Protein AF-A0A7S2DI97-F1 (afdb_monomer_lite)

Structure (mmCIF, N/CA/C/O backbone):
data_AF-A0A7S2DI97-F1
#
_entry.id   AF-A0A7S2DI97-F1
#
loop_
_atom_site.group_PDB
_atom_site.id
_atom_site.type_symbol
_atom_site.label_atom_id
_atom_site.label_alt_id
_atom_site.label_comp_id
_atom_site.label_asym_id
_atom_site.label_entity_id
_atom_site.label_seq_id
_atom_site.pdbx_PDB_ins_code
_atom_site.Cartn_x
_atom_site.Cartn_y
_atom_site.Cartn_z
_atom_site.occupancy
_atom_site.B_iso_or_equiv
_atom_site.auth_seq_id
_atom_site.auth_comp_id
_atom_site.auth_asym_id
_atom_site.auth_atom_id
_atom_site.pdbx_PDB_model_num
ATOM 1 N N . GLN A 1 1 ? -3.220 -2.835 9.620 1.00 95.38 1 GLN A N 1
ATOM 2 C CA . GLN A 1 1 ? -2.593 -3.842 8.731 1.00 95.38 1 GLN A CA 1
ATOM 3 C C . GLN A 1 1 ? -2.349 -3.260 7.338 1.00 95.38 1 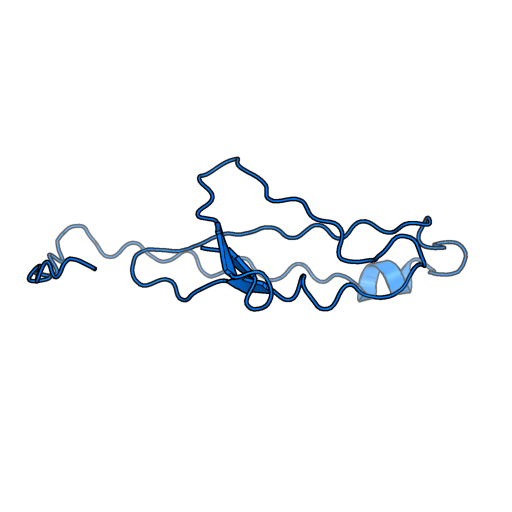GLN A C 1
ATOM 5 O O . GLN A 1 1 ? -2.937 -2.224 7.019 1.00 95.38 1 GLN A O 1
ATOM 10 N N . THR A 1 2 ? -1.495 -3.903 6.545 1.00 97.62 2 THR A N 1
ATOM 11 C CA . TH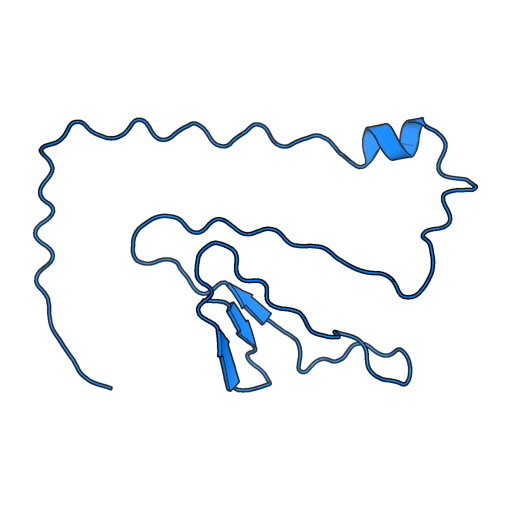R A 1 2 ? -1.309 -3.697 5.099 1.00 97.62 2 THR A CA 1
ATOM 12 C C . THR A 1 2 ? -1.599 -5.031 4.413 1.00 97.62 2 THR A C 1
ATOM 14 O O . THR A 1 2 ? -0.975 -6.030 4.761 1.00 97.62 2 THR A O 1
ATOM 17 N N . ALA A 1 3 ? -2.579 -5.064 3.512 1.00 98.19 3 ALA A N 1
ATOM 18 C CA . ALA A 1 3 ? -3.067 -6.285 2.873 1.00 98.19 3 ALA A CA 1
ATOM 19 C C . ALA A 1 3 ? -2.760 -6.279 1.375 1.00 98.19 3 ALA A C 1
ATOM 21 O O . ALA A 1 3 ? -2.979 -5.255 0.732 1.00 98.19 3 ALA A O 1
ATOM 22 N N . PHE A 1 4 ? -2.298 -7.413 0.848 1.00 98.31 4 PHE A N 1
ATOM 23 C CA . PHE A 1 4 ? -2.050 -7.675 -0.568 1.00 98.31 4 PHE A CA 1
ATOM 24 C C . PHE A 1 4 ? -3.158 -8.583 -1.096 1.00 98.31 4 PHE A C 1
ATOM 26 O O . PHE A 1 4 ? -3.150 -9.790 -0.853 1.00 98.31 4 PHE A O 1
ATOM 33 N N . THR A 1 5 ? -4.135 -8.004 -1.791 1.00 94.44 5 THR A N 1
ATOM 34 C CA . THR A 1 5 ? -5.403 -8.683 -2.114 1.00 94.44 5 THR A CA 1
ATOM 35 C C . THR A 1 5 ? -5.233 -9.854 -3.073 1.00 94.44 5 THR A C 1
ATOM 37 O O . THR A 1 5 ? -5.969 -10.827 -2.979 1.00 94.44 5 THR A O 1
ATOM 40 N N . HIS A 1 6 ? -4.261 -9.783 -3.982 1.00 97.00 6 HIS A N 1
ATOM 41 C CA . HIS A 1 6 ? -4.007 -10.834 -4.973 1.00 97.00 6 HIS A CA 1
ATOM 42 C C . HIS A 1 6 ? -3.058 -11.932 -4.474 1.00 97.00 6 HIS A C 1
ATOM 44 O O . HIS A 1 6 ? -2.883 -12.936 -5.158 1.00 97.00 6 HIS A O 1
ATOM 50 N N . LEU A 1 7 ? -2.422 -11.734 -3.316 1.00 96.94 7 LEU A N 1
ATOM 51 C CA . LEU A 1 7 ? -1.490 -12.694 -2.716 1.00 96.94 7 LEU A CA 1
ATOM 52 C C . LEU A 1 7 ? -2.058 -13.370 -1.468 1.00 96.94 7 LEU A C 1
ATOM 54 O O . LEU A 1 7 ? -1.405 -14.253 -0.928 1.00 96.94 7 LEU A O 1
ATOM 58 N N . ASP A 1 8 ? -3.231 -12.935 -1.003 1.00 95.88 8 ASP A N 1
ATOM 59 C CA . ASP A 1 8 ? -3.812 -13.349 0.278 1.00 95.88 8 ASP A CA 1
ATOM 60 C C . ASP A 1 8 ? -2.829 -13.182 1.458 1.00 95.88 8 ASP A C 1
ATOM 62 O O . ASP A 1 8 ? -2.732 -13.998 2.370 1.00 95.88 8 ASP A O 1
ATOM 66 N N . LEU A 1 9 ? -2.049 -12.093 1.426 1.00 97.69 9 LEU A N 1
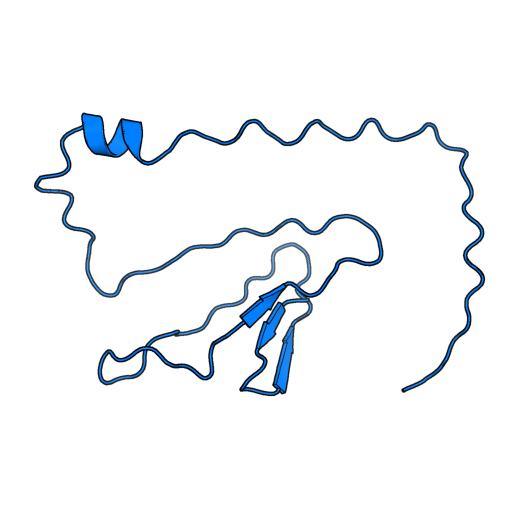ATOM 67 C CA . LEU A 1 9 ? -1.089 -11.749 2.477 1.00 97.69 9 LEU A CA 1
ATOM 68 C C . LEU A 1 9 ? -1.553 -10.517 3.247 1.00 97.69 9 LEU A C 1
ATOM 70 O O . LEU A 1 9 ? -1.999 -9.524 2.668 1.00 97.69 9 LEU A O 1
ATOM 74 N N . CYS A 1 10 ? -1.390 -10.540 4.569 1.00 97.81 10 CYS A N 1
ATOM 75 C CA . CYS A 1 10 ? -1.760 -9.432 5.440 1.00 97.81 10 CYS A CA 1
ATOM 76 C C . CYS A 1 10 ? -0.726 -9.244 6.550 1.00 97.81 10 CYS A C 1
ATOM 78 O O . CYS A 1 10 ? -0.482 -10.145 7.347 1.00 97.81 10 CYS A O 1
ATOM 80 N N . PHE A 1 11 ? -0.157 -8.044 6.633 1.00 97.81 11 PHE A N 1
ATOM 81 C CA . PHE A 1 11 ? 0.904 -7.720 7.579 1.00 97.81 11 PHE A CA 1
ATOM 82 C C . PHE A 1 11 ? 0.414 -6.716 8.623 1.00 97.81 11 PHE A C 1
ATOM 84 O O . PHE A 1 11 ? -0.154 -5.662 8.300 1.00 97.81 11 PHE A O 1
ATOM 91 N N . ARG A 1 12 ? 0.640 -7.028 9.899 1.00 96.38 12 ARG A N 1
ATOM 92 C CA . ARG A 1 12 ? 0.524 -6.081 11.010 1.00 96.38 12 ARG A CA 1
ATOM 93 C C . ARG A 1 12 ? 1.941 -5.698 11.418 1.00 96.38 12 ARG A C 1
ATOM 95 O O . ARG A 1 12 ? 2.648 -6.538 11.943 1.00 96.38 12 ARG A O 1
ATOM 102 N N . LEU A 1 13 ? 2.319 -4.459 11.124 1.00 95.75 13 LEU A N 1
ATOM 103 C CA . LEU A 1 13 ? 3.616 -3.914 11.508 1.00 95.75 13 LEU A CA 1
ATOM 104 C C . LEU A 1 13 ? 3.500 -3.227 12.864 1.00 95.75 13 LEU A C 1
ATOM 106 O O . LEU A 1 13 ? 2.527 -2.499 13.100 1.00 95.75 13 LEU A O 1
ATOM 110 N N . GLU A 1 14 ? 4.510 -3.425 13.694 1.00 95.44 14 GLU A N 1
ATOM 111 C CA . GLU A 1 14 ? 4.732 -2.707 14.939 1.00 95.44 14 GLU A CA 1
ATOM 112 C C . GLU A 1 14 ? 5.626 -1.473 14.713 1.00 95.44 14 GLU A C 1
ATOM 114 O O . GLU A 1 14 ? 6.197 -1.245 13.640 1.00 95.44 14 GLU A O 1
ATOM 119 N N . ARG A 1 15 ? 5.722 -0.602 15.724 1.00 95.81 15 ARG A N 1
ATOM 120 C CA . ARG A 1 15 ? 6.527 0.624 15.627 1.00 95.81 15 ARG A CA 1
ATOM 121 C C . ARG A 1 15 ? 7.997 0.281 15.364 1.00 95.81 15 ARG A C 1
ATOM 123 O O . ARG A 1 15 ? 8.632 -0.379 16.176 1.00 95.81 15 ARG A O 1
ATOM 130 N N . GLY A 1 16 ? 8.551 0.848 14.294 1.00 96.06 16 GLY A N 1
ATOM 131 C CA . GLY A 1 16 ? 9.950 0.652 13.899 1.00 96.06 16 GLY A CA 1
ATOM 132 C C . GLY A 1 16 ? 10.148 -0.456 12.866 1.00 96.06 16 GLY A C 1
ATOM 133 O O . GLY A 1 16 ? 11.231 -0.549 12.297 1.00 96.06 16 GLY A O 1
ATOM 134 N N . GLU A 1 17 ? 9.112 -1.241 12.569 1.00 97.69 17 GLU A N 1
ATOM 135 C CA . GLU A 1 17 ? 9.159 -2.229 11.498 1.00 97.69 17 GLU A CA 1
ATOM 136 C C . GLU A 1 17 ? 8.896 -1.597 10.128 1.00 97.69 17 GLU A C 1
ATOM 138 O O . GLU A 1 17 ? 8.203 -0.584 9.992 1.00 97.69 17 GLU A O 1
ATOM 143 N N . ALA A 1 18 ? 9.435 -2.237 9.093 1.00 97.25 18 ALA A N 1
ATOM 144 C CA . ALA A 1 18 ? 9.243 -1.852 7.706 1.00 97.25 18 ALA A CA 1
ATOM 145 C C . ALA A 1 18 ? 8.822 -3.065 6.875 1.00 97.25 18 ALA A C 1
ATOM 147 O O . ALA A 1 18 ? 9.271 -4.186 7.108 1.00 97.25 18 ALA A O 1
ATOM 148 N N . LEU A 1 19 ? 7.979 -2.817 5.875 1.00 97.50 19 LEU A N 1
ATOM 149 C CA . LEU A 1 19 ? 7.605 -3.804 4.872 1.00 97.50 19 LEU A CA 1
ATOM 150 C C . LEU A 1 19 ? 8.201 -3.378 3.536 1.00 97.50 19 LEU A C 1
ATOM 152 O O . LEU A 1 19 ? 7.954 -2.263 3.079 1.00 97.50 19 LEU A O 1
ATOM 156 N N . LEU A 1 20 ? 8.986 -4.264 2.929 1.00 97.25 20 LEU A N 1
ATOM 157 C CA . LEU A 1 20 ? 9.653 -4.041 1.651 1.00 97.25 20 LEU A CA 1
ATOM 158 C C . LEU A 1 20 ? 9.205 -5.106 0.652 1.00 97.25 20 LEU A C 1
ATOM 160 O O . LEU A 1 20 ? 9.174 -6.291 0.975 1.00 97.25 20 LEU A O 1
ATOM 164 N N . TRP A 1 21 ? 8.884 -4.686 -0.569 1.00 96.81 21 TRP A N 1
ATOM 165 C CA . TRP A 1 21 ? 8.562 -5.583 -1.676 1.00 96.81 21 TRP A CA 1
ATOM 166 C C . TRP A 1 21 ? 8.975 -4.958 -3.012 1.00 96.81 21 TRP A C 1
ATOM 168 O O . TRP A 1 21 ? 9.095 -3.738 -3.136 1.00 96.81 21 TRP A O 1
ATOM 178 N N . HIS A 1 22 ? 9.171 -5.801 -4.025 1.00 96.12 22 HIS A N 1
ATOM 179 C CA . HIS A 1 22 ? 9.332 -5.366 -5.411 1.00 96.12 22 HIS A CA 1
ATOM 180 C C . HIS A 1 22 ? 7.962 -5.314 -6.078 1.00 96.12 22 HIS A C 1
ATOM 182 O O . HIS A 1 22 ? 7.273 -6.323 -6.108 1.00 96.12 22 HIS A O 1
ATOM 188 N N . ASN A 1 23 ? 7.578 -4.169 -6.637 1.00 95.81 23 ASN A N 1
ATOM 189 C CA . ASN A 1 23 ? 6.335 -4.011 -7.401 1.00 95.81 23 ASN A CA 1
ATOM 190 C C . ASN A 1 23 ? 6.535 -4.156 -8.923 1.00 95.81 23 ASN A C 1
ATOM 192 O O . ASN A 1 23 ? 5.643 -3.826 -9.704 1.00 95.81 23 ASN A O 1
ATOM 196 N N . VAL A 1 24 ? 7.719 -4.607 -9.343 1.00 95.62 24 VAL A N 1
ATOM 197 C CA . VAL A 1 24 ? 8.124 -4.776 -10.739 1.00 95.62 24 VAL A CA 1
ATOM 198 C C . VAL A 1 24 ? 8.803 -6.135 -10.884 1.00 95.62 24 VAL A C 1
ATOM 200 O O . VAL A 1 24 ? 9.646 -6.511 -10.068 1.00 95.62 24 VAL A O 1
ATOM 203 N N . GLU A 1 25 ? 8.438 -6.874 -11.924 1.00 92.56 25 GLU A N 1
ATOM 204 C CA . GLU A 1 25 ? 9.016 -8.175 -12.242 1.00 92.56 25 GLU A CA 1
ATOM 205 C C . GLU A 1 25 ? 10.403 -8.044 -12.889 1.00 92.56 25 GLU A C 1
ATOM 207 O O . GLU A 1 25 ? 10.806 -6.982 -13.359 1.00 92.56 25 GLU A O 1
ATOM 212 N N . LYS A 1 26 ? 11.126 -9.164 -13.030 1.00 89.69 26 LYS A N 1
ATOM 213 C CA . LYS A 1 26 ? 12.466 -9.195 -13.655 1.00 89.69 26 LYS A CA 1
ATOM 214 C C . LYS A 1 26 ? 12.512 -8.604 -15.071 1.00 89.69 26 LYS A C 1
ATOM 216 O O . LYS A 1 26 ? 13.565 -8.155 -15.507 1.00 89.69 26 LYS A O 1
ATOM 221 N N . ARG A 1 27 ? 11.385 -8.620 -15.791 1.00 91.44 27 ARG A N 1
ATOM 222 C CA . ARG A 1 27 ? 11.250 -8.062 -17.147 1.00 91.44 27 ARG A CA 1
ATOM 223 C C . ARG A 1 27 ? 10.939 -6.558 -17.168 1.00 91.44 27 ARG A C 1
ATOM 225 O O . ARG A 1 27 ? 10.811 -5.997 -18.248 1.00 91.44 27 ARG A O 1
ATOM 232 N N . GLY A 1 28 ? 10.803 -5.910 -16.010 1.00 90.88 28 GLY A N 1
ATOM 233 C CA . GLY A 1 28 ? 10.488 -4.482 -15.906 1.00 90.88 28 GLY A CA 1
ATOM 234 C C . GLY A 1 28 ? 8.993 -4.146 -15.968 1.00 90.88 28 GLY A C 1
ATOM 235 O O . GLY A 1 28 ? 8.639 -2.970 -15.958 1.00 90.88 28 GLY A O 1
ATOM 236 N N . MET A 1 29 ? 8.110 -5.147 -16.020 1.00 93.75 29 MET A N 1
ATOM 237 C CA . MET A 1 29 ? 6.656 -4.944 -15.996 1.00 93.75 29 MET A CA 1
ATOM 238 C C . MET A 1 29 ? 6.137 -4.835 -14.562 1.00 93.75 29 MET A C 1
ATOM 240 O O . MET A 1 29 ? 6.703 -5.442 -13.655 1.00 93.75 29 MET A O 1
ATOM 244 N N . LEU A 1 30 ? 5.049 -4.088 -14.365 1.00 94.81 30 LEU A N 1
ATOM 245 C CA . LEU A 1 30 ? 4.374 -3.996 -13.069 1.00 94.81 30 LEU A CA 1
ATOM 246 C C . LEU A 1 30 ? 3.909 -5.382 -12.605 1.00 94.81 30 LEU A C 1
ATOM 248 O O . LEU A 1 30 ? 3.233 -6.086 -13.353 1.00 94.81 30 LEU A O 1
ATOM 252 N N . ASP A 1 31 ? 4.220 -5.742 -11.361 1.00 96.38 31 ASP A N 1
ATOM 253 C CA . ASP A 1 31 ? 3.723 -6.974 -10.751 1.00 96.38 31 ASP A CA 1
ATOM 254 C C . ASP A 1 31 ? 2.343 -6.720 -10.130 1.00 96.38 31 ASP A C 1
ATOM 256 O O . ASP A 1 31 ? 2.220 -6.226 -9.002 1.00 96.38 31 ASP A O 1
ATOM 260 N N . ALA A 1 32 ? 1.287 -7.067 -10.871 1.00 95.56 32 ALA A N 1
ATOM 261 C CA . ALA A 1 32 ? -0.102 -6.858 -10.461 1.00 95.56 32 ALA A CA 1
ATOM 262 C C . ALA A 1 32 ? -0.484 -7.608 -9.172 1.00 95.56 32 ALA A C 1
ATOM 264 O O . ALA A 1 32 ? -1.466 -7.247 -8.519 1.00 95.56 32 ALA A O 1
ATOM 265 N N . ARG A 1 33 ? 0.279 -8.632 -8.767 1.00 96.62 33 ARG A N 1
ATOM 266 C CA . ARG A 1 33 ? 0.031 -9.363 -7.515 1.00 96.62 33 ARG A CA 1
ATOM 267 C C . ARG A 1 33 ? 0.339 -8.506 -6.289 1.00 96.62 33 ARG A C 1
ATOM 269 O O . ARG A 1 33 ? -0.209 -8.730 -5.216 1.00 96.62 33 ARG A O 1
ATOM 276 N N . THR A 1 34 ? 1.183 -7.489 -6.452 1.00 97.38 34 THR A N 1
ATOM 277 C CA . THR A 1 34 ? 1.623 -6.610 -5.360 1.00 97.38 34 THR A CA 1
ATOM 278 C C . THR A 1 34 ? 0.659 -5.463 -5.049 1.00 97.38 34 THR A C 1
ATOM 280 O O . THR A 1 34 ? 0.994 -4.567 -4.269 1.00 97.38 34 THR A O 1
ATOM 283 N N . LEU A 1 35 ? -0.548 -5.479 -5.630 1.00 96.94 35 LEU A N 1
ATOM 284 C CA . LEU A 1 35 ? -1.625 -4.562 -5.264 1.00 96.94 35 LEU A CA 1
ATOM 285 C C . LEU A 1 35 ? -1.911 -4.681 -3.763 1.00 96.94 35 LEU A C 1
ATOM 287 O O . LEU A 1 35 ? -2.197 -5.769 -3.263 1.00 96.94 35 LEU A O 1
ATOM 291 N N . HIS A 1 36 ? -1.836 -3.557 -3.053 1.00 97.69 36 HIS A N 1
ATOM 292 C CA . HIS A 1 36 ? -1.973 -3.530 -1.605 1.00 97.69 36 HIS A CA 1
ATOM 293 C C . HIS A 1 36 ? -2.701 -2.285 -1.111 1.00 97.69 36 HIS A C 1
ATOM 295 O O . HIS A 1 36 ? -2.710 -1.240 -1.760 1.00 97.69 36 HIS A O 1
ATOM 301 N N . ALA A 1 37 ? -3.283 -2.396 0.081 1.00 97.06 37 ALA A N 1
ATOM 302 C CA . ALA A 1 37 ? -3.937 -1.290 0.761 1.00 97.06 37 ALA A CA 1
ATOM 303 C C . ALA A 1 37 ? -3.787 -1.393 2.283 1.00 97.06 37 ALA A C 1
ATOM 305 O O . ALA A 1 37 ? -3.658 -2.475 2.865 1.00 97.06 37 ALA A O 1
ATOM 306 N N . GLY A 1 38 ? -3.839 -0.242 2.954 1.00 96.56 38 GLY A N 1
ATOM 307 C CA . GLY A 1 38 ? -4.049 -0.205 4.395 1.00 96.56 38 GLY A CA 1
ATOM 308 C C . GLY A 1 38 ? -5.485 -0.609 4.722 1.00 96.56 38 GLY A C 1
ATOM 309 O O . GLY A 1 38 ? -6.422 -0.021 4.191 1.00 96.56 38 GLY A O 1
ATOM 310 N N . ARG A 1 39 ? -5.671 -1.590 5.611 1.00 96.38 39 ARG A N 1
ATOM 311 C CA . ARG A 1 39 ? -7.012 -1.900 6.133 1.00 96.38 39 ARG A CA 1
ATOM 312 C C . ARG A 1 39 ? -7.508 -0.769 7.048 1.00 96.38 39 ARG A C 1
ATOM 314 O O . ARG A 1 39 ? -6.660 -0.124 7.679 1.00 96.38 39 ARG A O 1
ATOM 321 N N . PRO A 1 40 ? -8.837 -0.570 7.158 1.00 97.50 40 PRO A N 1
ATOM 322 C CA . PRO A 1 40 ? -9.423 0.386 8.093 1.00 97.50 40 PRO A CA 1
ATOM 323 C C . PRO A 1 40 ? -8.865 0.231 9.511 1.00 97.50 40 PRO A C 1
ATOM 325 O O . PRO A 1 40 ? -8.587 -0.881 9.968 1.00 97.50 40 PRO A O 1
ATOM 328 N N . VAL A 1 41 ? -8.687 1.360 10.194 1.00 97.00 41 VAL A N 1
ATOM 329 C CA . VAL A 1 41 ? -8.311 1.400 11.609 1.00 97.00 41 VAL A CA 1
ATOM 330 C C . VAL A 1 41 ? -9.600 1.430 12.419 1.00 97.00 41 VAL A C 1
ATOM 332 O O . VAL A 1 41 ? -10.382 2.362 12.270 1.00 97.00 41 VAL A O 1
ATOM 335 N N . PHE A 1 42 ? -9.829 0.407 13.241 1.00 95.62 42 PHE A N 1
ATOM 336 C CA . PHE A 1 42 ? -11.006 0.342 14.114 1.00 95.62 42 PHE A CA 1
ATOM 337 C C . PHE A 1 42 ? -10.783 1.069 15.446 1.00 95.62 42 PHE A C 1
ATOM 339 O O . PHE A 1 42 ? -11.711 1.669 15.973 1.00 95.62 42 PHE A O 1
ATOM 346 N N . GLU A 1 43 ? -9.549 1.061 15.963 1.00 96.12 43 GLU A N 1
ATOM 347 C CA . GLU A 1 43 ? -9.176 1.702 17.227 1.00 96.12 43 GLU A CA 1
ATOM 348 C C . GLU A 1 43 ? -7.809 2.394 17.106 1.00 96.12 43 GLU A C 1
ATOM 350 O O . GLU A 1 43 ? -6.870 1.849 16.515 1.00 96.12 43 GLU A O 1
ATOM 355 N N . GLY A 1 44 ? -7.691 3.594 17.684 1.00 95.12 44 GLY A N 1
ATOM 356 C CA . GLY A 1 44 ? -6.459 4.387 17.686 1.00 95.12 44 GLY A CA 1
ATOM 357 C C . GLY A 1 44 ? -6.164 5.104 16.362 1.00 95.12 44 GLY A C 1
ATOM 358 O O . GLY A 1 44 ? -7.064 5.447 15.600 1.00 95.12 44 GLY A O 1
ATOM 359 N N . VAL A 1 45 ? -4.879 5.369 16.100 1.00 95.94 45 VAL A N 1
ATOM 360 C CA . VAL A 1 45 ? -4.396 6.061 14.892 1.00 95.94 45 VAL A CA 1
ATOM 361 C C . VAL A 1 45 ? -3.213 5.292 14.308 1.00 95.94 45 VAL A C 1
ATOM 363 O O . VAL A 1 45 ? -2.296 4.911 15.033 1.00 95.94 45 VAL A O 1
ATOM 366 N N . LYS A 1 46 ? -3.209 5.085 12.986 1.00 95.06 46 LYS A N 1
ATOM 367 C CA . LYS A 1 46 ? -2.091 4.470 12.255 1.00 95.06 46 LYS A CA 1
ATOM 368 C C . LYS A 1 46 ? -1.287 5.553 11.536 1.00 95.06 46 LYS A C 1
ATOM 370 O O . LYS A 1 46 ? -1.811 6.204 10.638 1.00 95.06 46 LYS A O 1
ATOM 375 N N . TYR A 1 47 ? -0.006 5.680 11.874 1.00 95.75 47 TYR A N 1
ATOM 376 C CA . TYR A 1 47 ? 0.965 6.467 11.109 1.00 95.75 47 TYR A CA 1
ATOM 377 C C . TYR A 1 47 ? 1.783 5.538 10.210 1.00 95.75 47 TYR A C 1
ATOM 379 O O . TYR A 1 47 ? 2.128 4.429 10.613 1.00 95.75 47 TYR A O 1
ATOM 387 N N . GLY A 1 48 ? 2.080 5.975 8.988 1.00 92.56 48 GLY A N 1
ATOM 388 C CA . GLY A 1 48 ? 2.880 5.212 8.037 1.00 92.56 48 GLY A CA 1
ATOM 389 C C . GLY A 1 48 ? 3.695 6.132 7.140 1.00 92.56 48 GLY A C 1
ATOM 390 O O . GLY A 1 48 ? 3.260 7.238 6.823 1.00 92.56 48 GLY A O 1
ATOM 391 N N . LEU A 1 49 ? 4.869 5.656 6.740 1.00 95.75 49 LEU A N 1
ATOM 392 C CA . LEU A 1 49 ? 5.749 6.310 5.782 1.00 95.75 49 LEU A CA 1
ATOM 393 C C . LEU A 1 49 ? 5.911 5.389 4.574 1.00 95.75 49 LEU A C 1
ATOM 395 O O . LEU A 1 49 ? 6.177 4.202 4.743 1.00 95.75 49 LEU A O 1
ATOM 399 N N . ASN A 1 50 ? 5.772 5.945 3.373 1.00 95.12 50 ASN A N 1
ATOM 400 C CA . ASN A 1 50 ? 6.077 5.242 2.132 1.00 95.12 50 ASN A CA 1
ATOM 401 C C . ASN A 1 50 ? 7.347 5.829 1.521 1.00 95.12 50 ASN A C 1
ATOM 403 O O . ASN A 1 50 ? 7.477 7.047 1.409 1.00 95.12 50 ASN A O 1
ATOM 407 N N . VAL A 1 51 ? 8.258 4.952 1.102 1.00 95.25 51 VAL A N 1
ATOM 408 C CA . VAL A 1 51 ? 9.454 5.308 0.336 1.00 95.25 51 VAL A CA 1
ATOM 409 C C . VAL A 1 51 ? 9.420 4.520 -0.967 1.00 95.25 51 VAL A C 1
ATOM 411 O O . VAL A 1 51 ? 9.392 3.292 -0.948 1.00 95.25 51 VAL A O 1
ATOM 414 N N . TRP A 1 52 ? 9.423 5.222 -2.100 1.00 93.38 52 TRP A N 1
ATOM 415 C CA . TRP A 1 52 ? 9.464 4.597 -3.421 1.00 93.38 52 TRP A CA 1
ATOM 416 C C . TRP A 1 52 ? 10.878 4.632 -3.984 1.00 93.38 52 TRP A C 1
ATOM 418 O O . TRP A 1 52 ? 11.415 5.698 -4.283 1.00 93.38 52 TRP A O 1
ATOM 428 N N . LEU A 1 53 ? 11.464 3.451 -4.156 1.00 91.44 53 LEU A N 1
ATOM 429 C CA . LEU A 1 53 ? 12.778 3.280 -4.766 1.00 91.44 53 LEU A CA 1
ATOM 430 C C . LEU A 1 53 ? 12.628 3.117 -6.284 1.00 91.44 53 LEU A C 1
ATOM 432 O O . LEU A 1 53 ? 11.705 2.459 -6.764 1.00 91.44 53 LEU A O 1
ATOM 436 N N . ARG A 1 54 ? 13.534 3.729 -7.052 1.00 89.00 54 ARG A N 1
ATOM 437 C CA . ARG A 1 54 ? 13.568 3.644 -8.519 1.00 89.00 54 ARG A CA 1
ATOM 438 C C . ARG A 1 54 ? 14.781 2.832 -8.967 1.00 89.00 54 ARG A C 1
ATOM 440 O O . ARG A 1 54 ? 15.835 2.907 -8.351 1.00 89.00 54 ARG A O 1
ATOM 447 N N . GLN A 1 55 ? 14.639 2.087 -10.065 1.00 87.56 55 GLN A N 1
ATOM 448 C CA . GLN A 1 55 ? 15.733 1.288 -10.641 1.00 87.56 55 GLN A CA 1
ATOM 449 C C . GLN A 1 55 ? 16.863 2.150 -11.227 1.00 87.56 55 GLN A C 1
ATOM 451 O O . GLN A 1 55 ? 17.995 1.693 -11.348 1.00 87.56 55 GLN A O 1
ATOM 456 N N . ARG A 1 56 ? 16.551 3.384 -11.623 1.00 85.12 56 ARG A N 1
ATOM 457 C CA . ARG A 1 56 ? 17.512 4.353 -12.148 1.00 85.12 56 ARG A CA 1
ATOM 458 C C . ARG A 1 56 ? 17.442 5.624 -11.309 1.00 85.12 56 ARG A C 1
ATOM 460 O O . ARG A 1 56 ? 16.370 5.895 -10.751 1.00 85.12 56 ARG A O 1
ATOM 467 N N . PRO A 1 57 ? 18.537 6.396 -11.237 1.00 82.62 57 PRO A N 1
ATOM 468 C CA . PRO A 1 57 ? 18.480 7.758 -10.737 1.00 82.62 57 PRO A CA 1
ATOM 469 C C . PRO A 1 57 ? 17.353 8.518 -11.433 1.00 82.62 57 PRO A C 1
ATOM 471 O O . PRO A 1 57 ? 17.063 8.296 -12.609 1.00 82.62 57 PRO A O 1
ATOM 474 N N . VAL A 1 58 ? 16.682 9.383 -10.685 1.00 74.69 58 VAL A N 1
ATOM 475 C CA . VAL A 1 58 ? 15.809 10.371 -11.308 1.00 74.69 58 VAL A CA 1
ATOM 476 C C . VAL A 1 58 ? 16.737 11.381 -11.968 1.00 74.69 58 VAL A C 1
ATOM 478 O O . VAL A 1 58 ? 17.572 11.954 -11.271 1.00 74.69 58 VAL A O 1
ATOM 481 N N . ASP A 1 59 ? 16.614 11.572 -13.280 1.00 68.56 59 ASP A N 1
ATOM 482 C CA . ASP A 1 59 ? 17.365 12.607 -13.987 1.00 68.56 59 ASP A CA 1
ATOM 483 C C . ASP A 1 59 ? 16.936 13.969 -13.431 1.00 68.56 59 ASP A C 1
ATOM 485 O O . ASP A 1 59 ? 15.855 14.485 -13.718 1.00 68.56 59 ASP A O 1
ATOM 489 N N . THR A 1 60 ? 17.768 14.527 -12.556 1.00 65.12 60 THR A N 1
ATOM 490 C CA . THR A 1 60 ? 17.595 15.884 -12.025 1.00 65.12 60 THR A CA 1
ATOM 491 C C . THR A 1 60 ? 18.226 16.934 -12.936 1.00 65.12 60 THR A C 1
ATOM 493 O O . THR A 1 60 ? 17.978 18.124 -12.757 1.00 65.12 60 THR A O 1
ATOM 496 N N . GLU A 1 61 ? 19.004 16.496 -13.929 1.00 56.25 61 GLU A N 1
ATOM 497 C CA . GLU A 1 61 ? 19.600 17.281 -15.015 1.00 56.25 61 GLU A CA 1
ATOM 498 C C . GLU A 1 61 ? 18.486 17.821 -15.938 1.00 56.25 61 GLU A C 1
ATOM 500 O O . GLU A 1 61 ? 18.180 17.263 -16.987 1.00 56.25 61 GLU A O 1
ATOM 505 N N . GLY A 1 62 ? 17.792 18.872 -15.497 1.00 55.56 62 GLY A N 1
ATOM 506 C CA . GLY A 1 62 ? 16.669 19.492 -16.216 1.00 55.56 62 GLY A CA 1
ATOM 507 C C . GLY A 1 62 ? 15.500 19.895 -15.316 1.00 55.56 62 GLY A C 1
ATOM 508 O O . GLY A 1 62 ? 14.681 20.734 -15.693 1.00 55.56 62 GLY A O 1
ATOM 509 N N . LEU A 1 63 ? 15.449 19.374 -14.087 1.00 57.28 63 LEU A N 1
ATOM 510 C CA . LEU A 1 63 ? 14.566 19.882 -13.041 1.00 57.28 63 LEU A CA 1
ATOM 511 C C . LEU A 1 63 ? 15.237 21.110 -12.425 1.00 57.28 63 LEU A C 1
ATOM 513 O O . LEU A 1 63 ? 15.925 21.020 -11.411 1.00 57.28 63 LEU A O 1
ATOM 517 N N . GLY A 1 64 ? 15.063 22.268 -13.066 1.00 56.75 64 GLY A N 1
ATOM 518 C CA . GLY A 1 64 ? 15.483 23.541 -12.485 1.00 56.75 64 GLY A CA 1
ATOM 519 C C . GLY A 1 64 ? 14.931 23.711 -11.056 1.00 56.75 64 GLY A C 1
ATOM 520 O O . GLY A 1 64 ? 13.911 23.101 -10.711 1.00 56.75 64 GLY A O 1
ATOM 521 N N . PRO A 1 65 ? 15.563 24.545 -10.211 1.00 58.72 65 PRO A N 1
ATOM 522 C CA . PRO A 1 65 ? 15.199 24.716 -8.798 1.00 58.72 65 PRO A CA 1
ATOM 523 C C . PRO A 1 65 ? 13.707 25.026 -8.564 1.00 58.72 65 PRO A C 1
ATOM 525 O O . PRO A 1 65 ? 13.153 24.669 -7.524 1.00 58.72 65 PRO A O 1
ATOM 528 N N . GLU A 1 66 ? 13.021 25.601 -9.554 1.00 58.94 66 GLU A N 1
ATOM 529 C CA . GLU A 1 66 ? 11.577 25.843 -9.515 1.00 58.94 66 GLU A CA 1
ATOM 530 C C . GLU A 1 66 ? 10.718 24.568 -9.492 1.00 58.94 66 GLU A C 1
ATOM 532 O O . GLU A 1 66 ? 9.695 24.541 -8.807 1.00 58.94 66 GLU A O 1
ATOM 537 N N . VAL A 1 67 ? 11.108 23.491 -10.186 1.00 59.25 67 VAL A N 1
ATOM 538 C CA . VAL A 1 67 ? 10.321 22.243 -10.209 1.00 59.25 67 VAL A CA 1
ATOM 539 C C . VAL A 1 67 ? 10.462 21.497 -8.884 1.00 59.25 67 VAL A C 1
ATOM 541 O O . VAL A 1 67 ? 9.471 20.987 -8.365 1.00 59.25 67 VAL A O 1
ATOM 544 N N . MET A 1 68 ? 11.653 21.522 -8.278 1.00 54.41 68 MET A N 1
ATOM 545 C CA . MET A 1 68 ? 11.882 20.969 -6.938 1.00 54.41 68 MET A CA 1
ATOM 546 C C . MET A 1 68 ? 11.070 21.713 -5.863 1.00 54.41 68 MET A C 1
ATOM 548 O O . MET A 1 68 ? 10.461 21.075 -5.006 1.00 54.41 68 MET A O 1
ATOM 552 N N . ALA A 1 69 ? 10.979 23.046 -5.943 1.00 56.50 69 ALA A N 1
ATOM 553 C CA . ALA A 1 69 ? 10.178 23.861 -5.022 1.00 56.50 69 ALA A CA 1
ATOM 554 C C . ALA A 1 69 ? 8.655 23.706 -5.224 1.00 56.50 69 ALA A C 1
ATOM 556 O O . ALA A 1 69 ? 7.877 23.876 -4.283 1.00 56.50 69 ALA A O 1
ATOM 557 N N . LYS A 1 70 ? 8.210 23.371 -6.442 1.00 55.47 70 LYS A N 1
ATOM 558 C CA . LYS A 1 70 ? 6.791 23.148 -6.769 1.00 55.47 70 LYS A CA 1
ATOM 559 C C . LYS A 1 70 ? 6.327 21.713 -6.480 1.00 55.47 70 LYS A C 1
ATOM 561 O O . LYS A 1 70 ? 5.138 21.506 -6.251 1.00 55.47 70 LYS A O 1
ATOM 566 N N . ALA A 1 71 ? 7.245 20.741 -6.469 1.00 57.03 71 ALA A N 1
ATOM 567 C CA . ALA A 1 71 ? 6.955 19.316 -6.282 1.00 57.03 71 ALA A CA 1
ATOM 568 C C . ALA A 1 71 ? 6.660 18.912 -4.826 1.00 57.03 71 ALA A C 1
ATOM 570 O O . ALA A 1 71 ? 6.010 17.892 -4.599 1.00 57.03 71 ALA A O 1
ATOM 571 N N . TRP A 1 72 ? 7.093 19.699 -3.838 1.00 51.38 72 TRP A N 1
ATOM 572 C CA . TRP A 1 72 ? 6.871 19.396 -2.424 1.00 51.38 72 TRP A CA 1
ATOM 573 C C . TRP A 1 72 ? 6.441 20.640 -1.645 1.00 51.38 72 TRP A C 1
ATOM 575 O O . TRP A 1 72 ? 7.248 21.515 -1.339 1.00 51.38 72 TRP A O 1
ATOM 585 N N . LYS A 1 73 ? 5.160 20.694 -1.261 1.00 59.09 73 LYS A N 1
ATOM 586 C CA . LYS A 1 73 ? 4.716 21.511 -0.126 1.00 59.09 73 LYS A CA 1
ATOM 587 C C . LYS A 1 73 ? 4.573 20.570 1.068 1.00 59.09 73 LYS A C 1
ATOM 589 O O . LYS A 1 73 ? 3.770 19.642 0.962 1.00 59.09 73 LYS A O 1
ATOM 594 N N . PRO A 1 74 ? 5.311 20.753 2.179 1.00 52.47 74 PRO A N 1
ATOM 595 C CA . PRO A 1 74 ? 5.067 19.944 3.362 1.00 52.47 74 PRO A CA 1
ATOM 596 C C . PRO A 1 74 ? 3.608 20.151 3.768 1.00 52.47 74 PRO A C 1
ATOM 598 O O . PRO A 1 74 ? 3.163 21.287 3.944 1.00 52.47 74 PRO A O 1
ATOM 601 N N . ALA A 1 75 ? 2.846 19.060 3.857 1.00 60.34 75 ALA A N 1
ATOM 602 C CA . ALA A 1 75 ? 1.509 19.127 4.420 1.00 60.34 75 ALA A CA 1
ATOM 603 C C . ALA A 1 75 ? 1.622 19.736 5.822 1.00 60.34 75 ALA A C 1
ATOM 605 O O . ALA A 1 75 ? 2.530 19.378 6.581 1.00 60.34 75 ALA A O 1
ATOM 606 N N . SER A 1 76 ? 0.724 20.664 6.166 1.00 59.66 76 SER A N 1
ATOM 607 C CA . SER A 1 76 ? 0.603 21.111 7.550 1.00 59.66 76 SER A CA 1
ATOM 608 C C . SER A 1 76 ? 0.472 19.869 8.433 1.00 59.66 76 SER A C 1
ATOM 610 O O . SER A 1 76 ? -0.265 18.948 8.056 1.00 59.66 76 SER A O 1
ATOM 612 N N . PRO A 1 77 ? 1.192 19.792 9.568 1.00 58.19 77 PRO A N 1
ATOM 613 C CA . PRO A 1 77 ? 1.008 18.678 10.481 1.00 58.19 77 PRO A CA 1
ATOM 614 C C . PRO A 1 77 ? -0.490 18.571 10.791 1.00 58.19 77 PRO A C 1
ATOM 616 O O . PRO A 1 77 ? -1.139 19.612 10.958 1.00 58.19 77 PRO A O 1
ATOM 619 N N . PRO A 1 78 ? -1.064 17.353 10.831 1.00 53.47 78 PRO A N 1
ATOM 620 C CA . PRO A 1 78 ? -2.451 17.206 11.238 1.00 53.47 78 PRO A CA 1
ATOM 621 C C . PRO A 1 78 ? -2.629 17.921 12.583 1.00 53.47 78 PRO A C 1
ATOM 623 O O . PRO A 1 78 ? -1.706 17.875 13.410 1.00 53.47 78 PRO A O 1
ATOM 626 N N . PRO A 1 79 ? -3.760 18.616 12.809 1.00 62.16 79 PRO A N 1
ATOM 627 C CA . PRO A 1 79 ? -4.000 19.271 14.083 1.00 62.16 79 PRO A CA 1
ATOM 628 C C . PRO A 1 79 ? -3.782 18.237 15.184 1.00 62.16 79 PRO A C 1
ATOM 630 O O . PRO A 1 79 ? -4.347 17.142 15.143 1.00 62.16 79 PRO A O 1
ATOM 633 N N . ARG A 1 80 ? -2.887 18.555 16.125 1.00 51.94 80 ARG A N 1
ATOM 634 C CA . ARG A 1 80 ? -2.610 17.698 17.277 1.00 51.94 80 ARG A CA 1
ATOM 635 C C . ARG A 1 80 ? -3.962 17.454 17.943 1.00 51.94 80 ARG A C 1
ATOM 637 O O . ARG A 1 80 ? -4.567 18.421 18.400 1.00 51.94 80 ARG A O 1
ATOM 644 N N . SER A 1 81 ? -4.461 16.212 17.945 1.00 55.56 81 SER A N 1
ATOM 645 C CA . SER A 1 81 ? -5.729 15.927 18.614 1.00 55.56 81 SER A CA 1
ATOM 646 C C . SER A 1 81 ? -5.558 16.368 20.059 1.00 55.56 81 SER A C 1
ATOM 648 O O . SER A 1 81 ? -4.696 15.840 20.769 1.00 55.56 81 SER A O 1
ATOM 650 N N . THR A 1 82 ? -6.316 17.373 20.483 1.00 50.91 82 THR A N 1
ATOM 651 C CA . THR A 1 82 ? -6.448 17.684 21.897 1.00 50.91 82 THR A CA 1
ATOM 652 C C . THR A 1 82 ? -6.990 16.420 22.537 1.00 50.91 82 THR A C 1
ATOM 654 O O . THR A 1 82 ? -8.117 16.016 22.253 1.00 50.91 82 THR A O 1
ATOM 657 N N . VAL A 1 83 ? -6.142 15.739 23.305 1.00 49.53 83 VAL A N 1
ATOM 658 C CA . VAL A 1 83 ? -6.543 14.611 24.138 1.00 49.53 83 VAL A CA 1
ATOM 659 C C . VAL A 1 83 ? -7.748 15.092 24.941 1.00 49.53 83 VAL A C 1
ATOM 661 O O . VAL A 1 83 ? -7.642 16.082 25.666 1.00 49.53 83 VAL A O 1
ATOM 664 N N . ALA A 1 84 ? -8.905 14.456 24.743 1.00 46.94 84 ALA A N 1
ATOM 665 C CA . ALA A 1 84 ? -10.054 14.682 25.607 1.00 46.94 84 ALA A CA 1
ATOM 666 C C . ALA A 1 84 ? -9.602 14.434 27.058 1.00 46.94 84 ALA A C 1
ATOM 668 O O . ALA A 1 84 ? -8.829 13.497 27.284 1.00 46.94 84 ALA A O 1
ATOM 669 N N . PRO A 1 85 ? -10.011 15.268 28.030 1.00 43.03 85 PRO A N 1
ATOM 670 C CA . PRO A 1 85 ? -9.568 15.108 29.406 1.00 43.03 85 PRO A CA 1
ATOM 671 C C . PRO A 1 85 ? -9.888 13.692 29.898 1.00 43.03 85 PRO A C 1
ATOM 673 O O . PRO A 1 85 ? -10.902 13.099 29.520 1.00 43.03 85 PRO A O 1
ATOM 676 N N . ALA A 1 86 ? -8.982 13.142 30.708 1.00 49.19 86 ALA A N 1
ATOM 677 C CA . ALA A 1 86 ? -9.110 11.811 31.282 1.00 49.19 86 ALA A CA 1
ATOM 678 C C . AL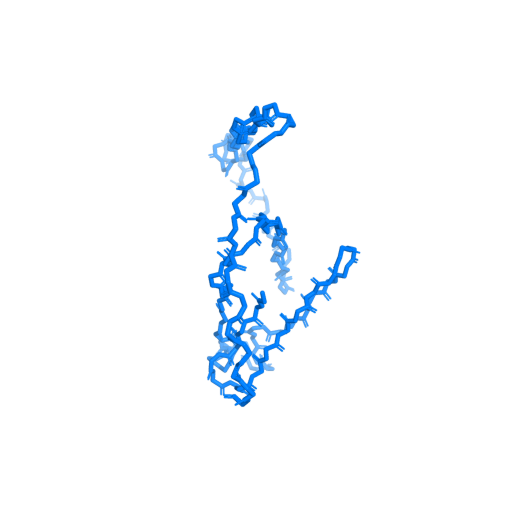A A 1 86 ? -10.473 11.673 31.983 1.00 49.19 86 ALA A C 1
ATOM 680 O O . ALA A 1 86 ? -10.740 12.377 32.954 1.00 49.19 86 ALA A O 1
ATOM 681 N N . GLY A 1 87 ? -11.342 10.799 31.466 1.00 50.19 87 GLY A N 1
ATOM 682 C CA . GLY A 1 87 ? -12.653 10.538 32.071 1.00 50.19 87 GLY A CA 1
ATOM 683 C C . GLY A 1 87 ? -13.736 9.972 31.149 1.00 50.19 87 GLY A C 1
ATOM 684 O O . GLY A 1 87 ? -14.731 9.458 31.648 1.00 50.19 87 GLY A O 1
ATOM 685 N N . ALA A 1 88 ? -13.574 10.006 29.823 1.00 45.84 88 ALA A N 1
ATOM 686 C CA . ALA A 1 88 ? -14.559 9.413 28.915 1.00 45.84 88 ALA A CA 1
ATOM 687 C C . ALA A 1 88 ? -14.335 7.898 28.764 1.00 45.84 88 ALA A C 1
ATOM 689 O O . AL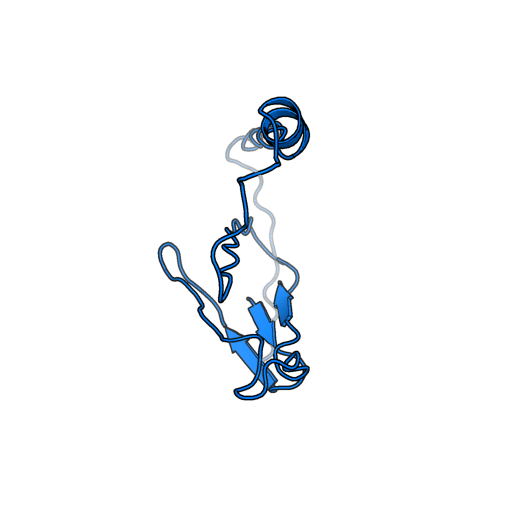A A 1 88 ? -13.678 7.428 27.835 1.00 45.84 88 ALA A O 1
ATOM 690 N N . GLN A 1 89 ? -14.876 7.132 29.708 1.00 40.91 89 GLN A N 1
ATOM 691 C CA . GLN A 1 89 ? -14.953 5.678 29.630 1.00 40.91 89 GLN A CA 1
ATOM 692 C C . GLN A 1 89 ? -15.999 5.299 28.568 1.00 40.91 89 GLN A C 1
ATOM 694 O O . GLN A 1 89 ? -17.200 5.378 28.814 1.00 40.91 89 GLN A O 1
ATOM 699 N N . LEU A 1 90 ? -15.561 4.908 27.370 1.00 43.84 90 LEU A N 1
ATOM 700 C CA . LEU A 1 90 ? -16.443 4.250 26.407 1.00 43.84 90 LEU A CA 1
ATOM 701 C C . LEU A 1 90 ? -16.513 2.767 26.776 1.00 43.84 90 LEU A C 1
ATOM 703 O O . LEU A 1 90 ? -15.542 2.028 26.614 1.00 43.84 90 LEU A O 1
ATOM 707 N N . SER A 1 91 ? -17.656 2.332 27.306 1.00 42.41 91 SER A N 1
ATOM 708 C CA . SER A 1 91 ? -17.948 0.916 27.517 1.00 42.41 91 SER A CA 1
ATOM 709 C C . SER A 1 91 ? -18.165 0.248 26.162 1.00 42.41 91 SER A C 1
ATOM 711 O O . SER A 1 91 ? -19.245 0.344 25.580 1.00 42.41 91 SER A O 1
ATOM 713 N N . VAL A 1 92 ? -17.132 -0.416 25.651 1.00 45.81 92 VAL A N 1
ATOM 714 C 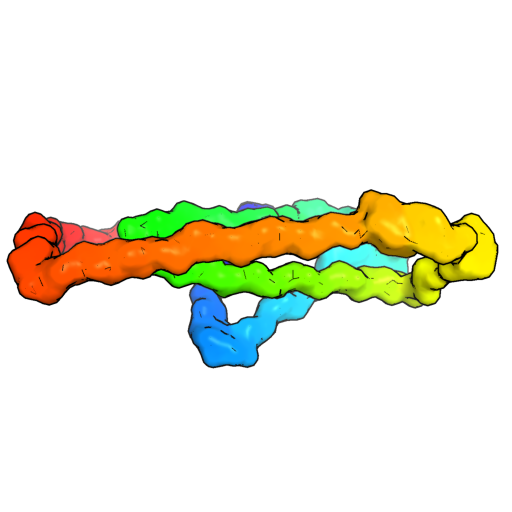CA . VAL A 1 92 ? -17.258 -1.314 24.502 1.00 45.81 92 VAL A CA 1
ATOM 715 C C . VAL A 1 92 ? -17.456 -2.725 25.038 1.00 45.81 92 VAL A C 1
ATOM 717 O O . VAL A 1 92 ? -16.548 -3.347 25.589 1.00 45.81 92 VAL A O 1
ATOM 720 N N . GLU A 1 93 ? -18.684 -3.210 24.906 1.00 41.00 93 GLU A N 1
ATOM 721 C CA . GLU A 1 93 ? -19.067 -4.578 25.220 1.00 41.00 93 GLU A CA 1
ATOM 722 C C . GLU A 1 93 ? -18.355 -5.525 24.238 1.00 41.00 93 GLU A C 1
ATOM 724 O O . GLU A 1 93 ? -18.640 -5.552 23.038 1.00 41.00 93 GLU A O 1
ATOM 729 N N . ARG A 1 94 ? -17.367 -6.281 24.735 1.00 43.94 94 ARG A N 1
ATOM 730 C CA . ARG A 1 94 ? -16.683 -7.323 23.963 1.00 43.94 94 ARG A CA 1
ATOM 731 C C . ARG A 1 94 ? -17.663 -8.456 23.679 1.00 43.94 94 ARG A C 1
ATOM 733 O O . ARG A 1 94 ? -17.957 -9.255 24.562 1.00 43.94 94 ARG A O 1
ATOM 740 N N . LYS A 1 95 ? -18.097 -8.592 22.428 1.00 39.06 95 LYS A N 1
ATOM 741 C CA . LYS A 1 95 ? -18.509 -9.899 21.908 1.00 39.06 95 LYS A CA 1
ATOM 742 C C . LYS A 1 95 ? -17.324 -10.520 21.196 1.00 39.06 95 LYS A C 1
ATOM 744 O O . LYS A 1 95 ? -17.066 -10.241 20.029 1.00 39.06 95 LYS A O 1
ATOM 749 N N . GLU A 1 96 ? -16.607 -11.358 21.935 1.00 42.41 96 GLU A N 1
ATOM 750 C CA . GLU A 1 96 ? -15.708 -12.337 21.345 1.00 42.41 96 GLU A CA 1
ATOM 751 C C . GLU A 1 96 ? -16.522 -13.215 20.395 1.00 42.41 96 GLU A C 1
ATOM 753 O O . GLU A 1 96 ? -17.497 -13.862 20.786 1.00 42.41 96 GLU A O 1
ATOM 758 N N . ARG A 1 97 ? -16.144 -13.216 19.121 1.00 33.31 97 ARG A N 1
ATOM 759 C CA . ARG A 1 97 ? -16.516 -14.290 18.216 1.00 33.31 97 ARG A CA 1
ATOM 760 C C . ARG A 1 97 ? -15.251 -14.686 17.475 1.00 33.31 97 ARG A C 1
ATOM 762 O O . ARG A 1 97 ? -14.691 -13.901 16.718 1.00 33.31 97 ARG A O 1
ATOM 769 N N . LEU A 1 98 ? -14.766 -15.862 17.854 1.00 37.34 98 LEU A N 1
ATOM 770 C CA . LEU A 1 98 ? -13.667 -16.567 17.221 1.00 37.34 98 LEU A CA 1
ATOM 771 C C . LEU A 1 98 ? -14.041 -16.879 15.768 1.00 37.34 98 LEU A C 1
ATOM 773 O O . LEU A 1 98 ? -15.203 -17.195 15.490 1.00 37.34 98 LEU A O 1
ATOM 777 N N . TRP A 1 99 ? -12.993 -16.841 14.941 1.00 48.59 99 TRP A N 1
ATOM 778 C CA . TRP A 1 99 ? -12.901 -17.073 13.493 1.00 48.59 99 TRP A CA 1
ATOM 779 C C . TRP A 1 99 ? -13.219 -15.857 12.618 1.00 48.59 99 TRP A C 1
ATOM 781 O O . TRP A 1 99 ? -14.403 -15.597 12.316 1.00 48.59 99 TRP A O 1
#

pLDDT: mean 76.9, std 22.04, range [33.31, 98.31]

Foldseek 3Di:
DKAQVLQRDDDDDDPPDDDDDDQADPVRHGDSSRDIDDDDDPDDDDDDDDDDDDPDDDPCVPVPPVNVVVVDDPDDPDPPPPPDPPDPDDDDDDDDDDD

Sequence (99 aa):
QTAFTHLDLCFRLERGEALLWHNVEKRGMLDARTLHAGRPVFEGVKYGLNVWLRQRPVDTEGLGPEVMAKAWKPASPPPRSTVAPAGAQLSVERKERLW

Organism: NCBI:txid156173

Secondary structure (DSSP, 8-state):
-EEETTTTEEE-PPTT-------B-TTS-B-GGG-EEEPPPSSS----------SS----TT--HHHHHHH-PPPPPPP---PPPTT------------

Radius of gyration: 20.22 Å; chains: 1; bounding box: 39×43×49 Å